Protein AF-A0A6N9U5T9-F1 (afdb_monomer)

pLDDT: mean 81.01, std 14.71, range [48.16, 97.81]

Sequence (83 aa):
MRDSISRALMWMLRLMLPARGKRRAATVPVPTPEPAPAVVPRMFAGPSSGQARAIFRAEETRGLTPEQRERWWAAAFAEIGVD

Secondary structure (DSSP, 8-state):
-HHHHHHHHHHHHHHHS-------S------PPPPPPP----------HHHHHHHHT-GGGTTS-HHHHHHHHHHHHHHTT--

Radius of gyration: 26.15 Å; Cα contacts (8 Å, |Δi|>4): 16; chains: 1; bounding box: 46×55×54 Å

Solvent-accessible surface area (backbone atoms only — not comparable to full-atom values): 5549 Å² total; per-residue (Å²): 116,69,66,59,55,55,51,51,52,52,51,52,52,58,72,70,43,78,81,87,76,77,94,86,71,92,71,78,80,70,88,66,81,77,77,72,82,76,80,71,74,77,74,76,91,64,78,52,74,67,56,52,49,50,64,76,64,37,74,82,48,76,82,45,53,73,70,57,34,53,54,50,49,52,52,58,37,43,77,73,72,47,130

Foldseek 3Di:
DVVVVVVVVVVVVVVPDDPPDDPPDPDPDDPDPDPDPPPDPPDDPADDPVLLVCLLPPPVLPPDDPVVSVVSSVVSRVVVVHD

Mean predicted aligned error: 17.59 Å

Structure (mmCIF, N/CA/C/O backbone):
data_AF-A0A6N9U5T9-F1
#
_entry.id   AF-A0A6N9U5T9-F1
#
loop_
_atom_site.group_PDB
_atom_site.id
_atom_site.type_symbol
_atom_site.label_atom_id
_atom_site.label_alt_id
_atom_site.label_comp_id
_atom_site.label_asym_id
_atom_site.label_entity_id
_atom_site.label_seq_id
_atom_site.pdbx_PDB_ins_code
_atom_site.Cartn_x
_atom_site.Cartn_y
_atom_site.Cartn_z
_atom_site.occupancy
_atom_site.B_iso_or_equiv
_atom_site.auth_seq_id
_atom_site.auth_comp_id
_atom_site.auth_asym_id
_atom_site.auth_atom_id
_atom_site.pdbx_PDB_model_num
ATOM 1 N N . MET A 1 1 ? 3.690 44.369 -3.670 1.00 59.88 1 MET A N 1
ATOM 2 C CA . MET A 1 1 ? 3.320 42.949 -3.424 1.00 59.88 1 MET A CA 1
ATOM 3 C C . MET A 1 1 ? 2.930 42.214 -4.708 1.00 59.88 1 MET A C 1
ATOM 5 O O . MET A 1 1 ? 3.374 41.094 -4.905 1.00 59.88 1 MET A O 1
ATOM 9 N N . ARG A 1 2 ? 2.161 42.828 -5.622 1.00 66.25 2 ARG A N 1
ATOM 10 C CA . ARG A 1 2 ? 1.903 42.248 -6.957 1.00 66.25 2 ARG A CA 1
ATOM 11 C C . ARG A 1 2 ? 3.172 42.091 -7.804 1.00 66.25 2 ARG A C 1
ATOM 13 O O . ARG A 1 2 ? 3.338 41.075 -8.466 1.00 66.25 2 ARG A O 1
ATOM 20 N N . ASP A 1 3 ? 4.103 43.036 -7.707 1.00 76.31 3 ASP A N 1
ATOM 21 C CA . ASP A 1 3 ? 5.311 43.042 -8.547 1.00 76.31 3 ASP A CA 1
ATOM 22 C C . ASP A 1 3 ? 6.301 41.920 -8.216 1.00 76.31 3 ASP A C 1
ATOM 24 O O . ASP A 1 3 ? 7.026 41.451 -9.093 1.00 76.31 3 ASP A O 1
ATOM 28 N N . SER A 1 4 ? 6.320 41.447 -6.965 1.00 77.81 4 SER A N 1
ATOM 29 C CA . SER A 1 4 ? 7.174 40.328 -6.554 1.00 77.81 4 SER A CA 1
ATOM 30 C C . SER A 1 4 ? 6.665 38.997 -7.107 1.00 77.81 4 SER A C 1
ATOM 32 O O . SER A 1 4 ? 7.467 38.185 -7.561 1.00 77.81 4 SER A O 1
ATOM 34 N N . ILE A 1 5 ? 5.342 38.806 -7.148 1.00 80.62 5 ILE A N 1
ATOM 35 C CA . ILE A 1 5 ? 4.706 37.612 -7.724 1.00 80.62 5 ILE A CA 1
ATOM 36 C C . ILE A 1 5 ? 4.960 37.561 -9.235 1.00 80.62 5 ILE A C 1
ATOM 38 O O . ILE A 1 5 ? 5.401 36.538 -9.758 1.00 80.62 5 ILE A O 1
ATOM 42 N N . SER A 1 6 ? 4.779 38.688 -9.930 1.00 83.19 6 SER A N 1
ATOM 43 C CA . SER A 1 6 ? 5.035 38.791 -11.372 1.00 83.19 6 SER A CA 1
ATOM 44 C C . SER A 1 6 ? 6.503 38.527 -11.728 1.00 83.19 6 SER A C 1
ATOM 46 O O . SER A 1 6 ? 6.790 3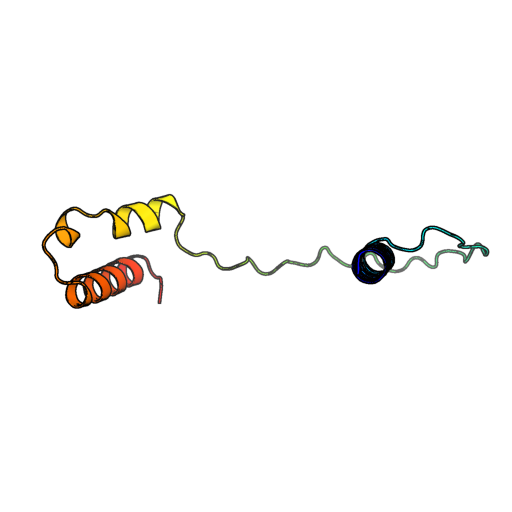7.858 -12.722 1.00 83.19 6 SER A O 1
ATOM 48 N N . ARG A 1 7 ? 7.448 39.005 -10.904 1.00 83.25 7 ARG A N 1
ATOM 49 C CA . ARG A 1 7 ? 8.884 38.736 -11.085 1.00 83.25 7 ARG A CA 1
ATOM 50 C C . ARG A 1 7 ? 9.229 37.264 -10.880 1.00 83.25 7 ARG A C 1
ATOM 52 O O . ARG A 1 7 ? 9.991 36.728 -11.680 1.00 83.25 7 ARG A O 1
ATOM 59 N N . ALA A 1 8 ? 8.660 36.622 -9.860 1.00 86.31 8 ALA A N 1
ATOM 60 C CA . ALA A 1 8 ? 8.884 35.203 -9.591 1.00 86.31 8 ALA A CA 1
ATOM 61 C C . ALA A 1 8 ? 8.355 34.318 -10.733 1.00 86.31 8 ALA A C 1
ATOM 63 O O . ALA A 1 8 ? 9.073 33.447 -11.225 1.00 86.31 8 ALA A O 1
ATOM 64 N N . LEU A 1 9 ? 7.144 34.602 -11.224 1.00 85.75 9 LEU A N 1
ATOM 65 C CA . LEU A 1 9 ? 6.540 33.889 -12.355 1.00 85.75 9 LEU A CA 1
ATOM 66 C C . LEU A 1 9 ? 7.351 34.045 -13.646 1.00 85.75 9 LEU A C 1
ATOM 68 O O . LEU A 1 9 ? 7.611 33.053 -14.326 1.00 85.75 9 LEU A O 1
ATOM 72 N N . MET A 1 10 ? 7.805 35.261 -13.968 1.00 83.88 10 MET A N 1
ATOM 73 C CA . MET A 1 10 ? 8.669 35.478 -15.135 1.00 83.88 1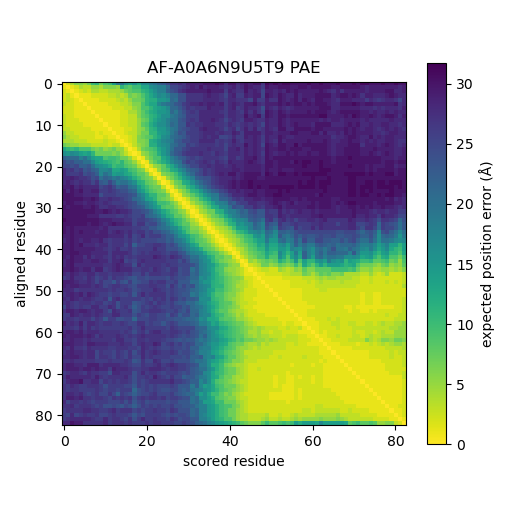0 MET A CA 1
ATOM 74 C C . MET A 1 10 ? 10.008 34.744 -15.017 1.00 83.88 10 MET A C 1
ATOM 76 O O . MET A 1 10 ? 10.504 34.227 -16.016 1.00 83.88 10 MET A O 1
ATOM 80 N N . TRP A 1 11 ? 10.583 34.667 -13.814 1.00 82.62 11 TRP A N 1
ATOM 81 C CA . TRP A 1 11 ? 11.810 33.905 -13.565 1.00 82.62 11 TRP A CA 1
ATOM 82 C C . TRP A 1 11 ? 11.615 32.411 -13.828 1.00 82.62 11 TRP A C 1
ATOM 84 O O . TRP A 1 11 ? 12.415 31.793 -14.528 1.00 82.62 11 TRP A O 1
ATOM 94 N N . MET A 1 12 ? 10.513 31.851 -13.330 1.00 81.56 12 MET A N 1
ATOM 95 C CA . MET A 1 12 ? 10.181 30.439 -13.509 1.00 81.56 12 MET A CA 1
ATOM 96 C C . MET A 1 12 ? 9.918 30.094 -14.982 1.00 81.56 12 MET A C 1
ATOM 98 O O . MET A 1 12 ? 10.438 29.103 -15.491 1.00 81.56 12 MET A O 1
ATOM 102 N N . LEU A 1 13 ? 9.189 30.954 -15.702 1.00 81.44 13 LEU A N 1
ATOM 103 C CA . LEU A 1 13 ? 8.959 30.812 -17.145 1.00 81.44 13 LEU A CA 1
ATOM 104 C C . LEU A 1 13 ? 10.265 30.865 -17.948 1.00 81.44 13 LEU A C 1
ATOM 106 O O . LEU A 1 13 ? 10.431 30.112 -18.904 1.00 81.44 13 LEU A O 1
ATOM 110 N N . ARG A 1 14 ? 11.214 31.715 -17.549 1.00 78.06 14 ARG A N 1
ATOM 111 C CA . ARG A 1 14 ? 12.514 31.856 -18.222 1.00 78.06 14 ARG A CA 1
ATOM 112 C C . ARG A 1 14 ? 13.449 30.664 -17.991 1.00 78.06 14 ARG A C 1
ATOM 114 O O . ARG A 1 14 ? 14.294 30.403 -18.838 1.00 78.06 14 ARG A O 1
ATOM 121 N N . LEU A 1 15 ? 13.289 29.956 -16.872 1.00 77.50 15 LEU A N 1
ATOM 122 C CA . LEU A 1 15 ? 13.981 28.694 -16.589 1.00 77.50 15 LEU A CA 1
ATOM 123 C C . LEU A 1 15 ? 13.347 27.507 -17.327 1.00 77.50 15 LEU A C 1
ATOM 125 O O . LEU A 1 15 ? 14.057 26.601 -17.753 1.00 77.50 15 LEU A O 1
ATOM 129 N N . MET A 1 16 ? 12.020 27.510 -17.472 1.00 72.81 16 MET A N 1
ATOM 130 C CA . MET A 1 16 ? 11.269 26.411 -18.088 1.00 72.81 16 MET A CA 1
ATOM 131 C C . MET A 1 16 ? 11.234 26.466 -19.616 1.00 72.81 16 MET A C 1
ATOM 133 O O . MET A 1 16 ? 11.109 25.423 -20.255 1.00 72.81 16 MET A O 1
ATOM 137 N N . LEU A 1 17 ? 11.344 27.650 -20.224 1.00 70.69 17 LEU A N 1
ATOM 138 C CA . LEU A 1 17 ? 11.401 27.766 -21.678 1.00 70.69 17 LEU A CA 1
ATOM 139 C C . LEU A 1 17 ? 12.863 27.764 -22.148 1.00 70.69 17 LEU A C 1
ATOM 141 O O . LEU A 1 17 ? 13.607 28.689 -21.815 1.00 70.69 17 LEU A O 1
ATOM 145 N N . PRO A 1 18 ? 13.284 26.793 -22.983 1.00 60.28 18 PRO A N 1
ATOM 146 C CA . PRO A 1 18 ? 14.585 26.860 -23.623 1.00 60.28 18 PRO A CA 1
ATOM 147 C C . PRO A 1 18 ? 14.636 28.138 -24.459 1.00 60.28 18 PRO A C 1
ATOM 149 O O . PRO A 1 18 ? 13.791 28.347 -25.333 1.00 60.28 18 PRO A O 1
ATOM 152 N N . ALA A 1 19 ? 15.611 29.005 -24.181 1.00 60.81 19 ALA A N 1
ATOM 153 C CA . ALA A 1 19 ? 15.819 30.240 -24.921 1.00 60.81 19 ALA A CA 1
ATOM 154 C C . ALA A 1 19 ? 15.998 29.922 -26.414 1.00 60.81 19 ALA A C 1
ATOM 156 O O . ALA A 1 19 ? 17.049 29.466 -26.870 1.00 60.81 19 ALA A O 1
ATOM 157 N N . ARG A 1 20 ? 14.931 30.117 -27.190 1.00 59.78 20 ARG A N 1
ATOM 158 C CA . ARG A 1 20 ? 14.913 29.822 -28.619 1.00 59.78 20 ARG A CA 1
ATOM 159 C C . ARG A 1 20 ? 15.511 31.013 -29.370 1.00 59.78 20 ARG A C 1
ATOM 161 O O . ARG A 1 20 ? 14.811 31.952 -29.726 1.00 59.78 20 ARG A O 1
ATOM 168 N N . GLY A 1 21 ? 16.823 30.959 -29.593 1.00 53.97 21 GLY A N 1
ATOM 169 C CA . GLY A 1 21 ? 17.573 31.849 -30.492 1.00 53.97 21 GLY A CA 1
ATOM 170 C C . GLY A 1 21 ? 18.931 32.227 -29.893 1.00 53.97 21 GLY A C 1
ATOM 171 O O . GLY A 1 21 ? 18.981 32.778 -28.806 1.00 53.97 21 GLY A O 1
ATOM 172 N N . LYS A 1 22 ? 20.087 31.988 -30.517 1.00 50.97 22 LYS A N 1
ATOM 173 C CA . LYS A 1 22 ? 20.425 31.929 -31.945 1.00 50.97 22 LYS A CA 1
ATOM 174 C C . LYS A 1 22 ? 21.553 30.901 -32.141 1.00 50.97 22 LYS A C 1
ATOM 176 O O . LYS A 1 22 ? 22.658 31.132 -31.662 1.00 50.97 22 LYS A O 1
ATOM 181 N N . ARG A 1 23 ? 21.333 29.807 -32.882 1.00 48.81 23 ARG A N 1
ATOM 182 C CA . ARG A 1 23 ? 22.464 29.063 -33.469 1.00 48.81 23 ARG A CA 1
ATOM 183 C C . ARG A 1 23 ? 22.891 29.807 -34.729 1.00 48.81 23 ARG A C 1
ATOM 185 O O . ARG A 1 23 ? 22.311 29.607 -35.791 1.00 48.81 23 ARG A O 1
ATOM 192 N N . ARG A 1 24 ? 23.869 30.704 -34.603 1.00 53.25 24 ARG A N 1
ATOM 193 C CA . ARG A 1 24 ? 24.645 31.186 -35.747 1.00 53.25 24 ARG A CA 1
ATOM 194 C C . ARG A 1 24 ? 25.989 30.470 -35.711 1.00 53.25 24 ARG A C 1
ATOM 196 O O . ARG A 1 24 ? 26.830 30.816 -34.896 1.00 53.25 24 ARG A O 1
ATOM 203 N N . ALA A 1 25 ? 26.096 29.451 -36.551 1.00 48.16 25 ALA A N 1
ATOM 204 C CA . ALA A 1 25 ? 27.290 28.871 -37.165 1.00 48.16 25 ALA A CA 1
ATOM 205 C C . ALA A 1 25 ? 26.916 27.433 -37.529 1.00 48.16 25 ALA A C 1
ATOM 207 O O . ALA A 1 25 ? 26.583 26.629 -36.659 1.00 48.16 25 ALA A O 1
ATOM 208 N N . ALA A 1 26 ? 26.894 27.146 -38.827 1.00 54.50 26 ALA A N 1
ATOM 209 C CA . ALA A 1 26 ? 26.794 25.794 -39.337 1.00 54.50 26 ALA A CA 1
ATOM 210 C C . ALA A 1 26 ? 28.065 25.040 -38.928 1.00 54.50 26 ALA A C 1
ATOM 212 O O . ALA A 1 26 ? 29.089 25.116 -39.601 1.00 54.50 26 ALA A O 1
ATOM 213 N N . THR A 1 27 ? 28.012 24.351 -37.794 1.00 55.81 27 THR A N 1
ATOM 214 C CA . THR A 1 27 ? 28.979 23.305 -37.482 1.00 55.81 27 THR A CA 1
ATOM 215 C C . THR A 1 27 ? 28.554 22.081 -38.276 1.00 55.81 27 THR A C 1
ATOM 217 O O . THR A 1 27 ? 27.444 21.579 -38.096 1.00 55.81 27 THR A O 1
ATOM 220 N N . VAL A 1 28 ? 29.412 21.646 -39.196 1.00 63.66 28 VAL A N 1
ATOM 221 C CA . VAL A 1 28 ? 29.265 20.387 -39.931 1.00 63.66 28 VAL A CA 1
ATOM 222 C C . VAL A 1 28 ? 28.993 19.271 -38.913 1.00 63.66 28 VAL A C 1
ATOM 224 O O . VAL A 1 28 ? 29.780 19.132 -37.972 1.00 63.66 28 VAL A O 1
ATOM 227 N N . PRO A 1 29 ? 27.899 18.497 -39.031 1.00 54.19 29 PRO A N 1
ATOM 228 C CA . PRO A 1 29 ? 27.680 17.387 -38.125 1.00 54.19 29 PRO A CA 1
ATOM 229 C C . PRO A 1 29 ? 28.671 16.282 -38.492 1.00 54.19 29 PRO A C 1
ATOM 231 O O . PRO A 1 29 ? 28.523 15.600 -39.502 1.00 54.19 29 PRO A O 1
ATOM 234 N N . VAL A 1 30 ? 29.698 16.110 -37.661 1.00 65.44 30 VAL A N 1
ATOM 235 C CA . VAL A 1 30 ? 30.386 14.821 -37.549 1.00 65.44 30 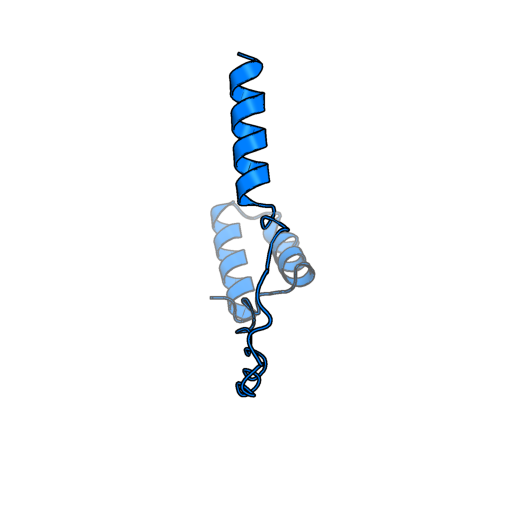VAL A CA 1
ATOM 236 C C . VAL A 1 30 ? 29.304 13.791 -37.200 1.00 65.44 30 VAL A C 1
ATOM 238 O O . VAL A 1 30 ? 28.528 14.069 -36.277 1.00 65.44 30 VAL A O 1
ATOM 241 N N . PRO A 1 31 ? 29.195 12.646 -37.904 1.00 62.78 31 PRO A N 1
ATOM 242 C CA . PRO A 1 31 ? 28.239 11.607 -37.546 1.00 62.78 31 PRO A CA 1
ATOM 243 C C . PRO A 1 31 ? 28.623 11.065 -36.170 1.00 62.78 31 PRO A C 1
ATOM 245 O O . PRO A 1 31 ? 29.500 10.222 -36.015 1.00 62.78 31 PRO A O 1
ATOM 248 N N . THR A 1 32 ? 27.994 11.635 -35.149 1.00 67.81 32 THR A N 1
ATOM 249 C CA . THR A 1 32 ? 28.015 11.106 -33.794 1.00 67.81 32 THR A CA 1
ATOM 250 C C . THR A 1 32 ? 27.120 9.874 -33.832 1.00 67.81 32 THR A C 1
ATOM 252 O O . THR A 1 32 ? 25.997 9.996 -34.331 1.00 67.81 32 THR A O 1
ATOM 255 N N . PRO A 1 33 ? 27.585 8.697 -33.382 1.00 72.12 33 PRO A N 1
ATOM 256 C CA . PRO A 1 33 ? 26.728 7.523 -33.321 1.00 72.12 33 PRO A CA 1
ATOM 257 C C . PRO A 1 33 ? 25.476 7.874 -32.516 1.00 72.12 33 PRO A C 1
ATOM 259 O O . PRO A 1 33 ? 25.566 8.457 -31.433 1.00 72.12 33 PRO A O 1
ATOM 262 N N . GLU A 1 34 ? 24.314 7.578 -33.093 1.00 74.75 34 GLU A N 1
ATOM 263 C CA . GLU A 1 34 ? 23.024 7.770 -32.445 1.00 74.75 34 GLU A CA 1
ATOM 264 C C . GLU A 1 34 ? 23.051 7.017 -31.106 1.00 74.75 34 GLU A C 1
ATOM 266 O O . GLU A 1 34 ? 23.344 5.816 -31.094 1.00 74.75 34 GLU A O 1
ATOM 271 N N . PRO A 1 35 ? 22.837 7.693 -29.961 1.00 71.88 35 PRO A N 1
ATOM 272 C CA . PRO A 1 35 ? 22.778 6.994 -28.692 1.00 71.88 35 PRO A CA 1
ATOM 273 C C . PRO A 1 35 ? 21.612 6.010 -28.764 1.00 71.88 35 PRO A C 1
ATOM 275 O O . PRO A 1 35 ? 20.485 6.404 -29.066 1.00 71.88 35 PRO A O 1
ATOM 278 N N . ALA A 1 36 ? 21.894 4.731 -28.502 1.00 77.50 36 ALA A N 1
ATOM 279 C CA . ALA A 1 36 ? 20.867 3.703 -28.411 1.00 77.50 36 ALA A CA 1
ATOM 280 C C . ALA A 1 36 ? 19.727 4.200 -27.502 1.00 77.50 36 ALA A C 1
ATOM 282 O O . ALA A 1 36 ? 20.012 4.867 -26.498 1.00 77.50 36 ALA A O 1
ATOM 283 N N . PRO A 1 37 ? 18.454 3.913 -27.833 1.00 76.81 37 PRO A N 1
ATOM 284 C CA . PRO A 1 37 ? 17.331 4.350 -27.018 1.00 76.81 37 PRO A CA 1
ATOM 285 C C . PRO A 1 37 ? 17.583 3.922 -25.575 1.00 76.81 37 PRO A C 1
ATOM 287 O O . PRO A 1 37 ? 17.799 2.742 -25.294 1.00 76.81 37 PRO A O 1
ATOM 290 N N . ALA A 1 38 ? 17.617 4.901 -24.670 1.00 74.31 38 ALA A N 1
ATOM 291 C CA . ALA A 1 38 ? 17.834 4.635 -23.262 1.00 74.31 38 ALA A CA 1
ATOM 292 C C . ALA A 1 38 ? 16.743 3.669 -22.789 1.00 74.31 38 ALA A C 1
ATOM 294 O O . ALA A 1 38 ? 15.553 3.985 -22.857 1.00 74.31 38 ALA A O 1
ATOM 295 N N . VAL A 1 39 ? 17.148 2.485 -22.329 1.00 74.75 39 VAL A N 1
ATOM 296 C CA . VAL A 1 39 ? 16.246 1.564 -21.640 1.00 74.75 39 VAL A CA 1
ATOM 297 C C . VAL A 1 39 ? 15.863 2.257 -20.344 1.00 74.75 39 VAL A C 1
ATOM 299 O O . VAL A 1 39 ? 16.636 2.285 -19.389 1.00 74.75 39 VAL A O 1
ATOM 302 N N . VAL A 1 40 ? 14.695 2.894 -20.337 1.00 74.75 40 VAL A N 1
ATOM 303 C CA . VAL A 1 40 ? 14.154 3.503 -19.128 1.00 74.75 40 VAL A CA 1
ATOM 304 C C . VAL A 1 40 ? 13.853 2.344 -18.181 1.00 74.75 40 VAL A C 1
ATOM 306 O O . VAL A 1 40 ? 13.034 1.490 -18.542 1.00 74.75 40 VAL A O 1
ATOM 309 N N . PRO A 1 41 ? 14.516 2.243 -17.013 1.00 70.38 41 PRO A N 1
ATOM 310 C CA . PRO A 1 41 ? 14.177 1.204 -16.059 1.00 70.38 41 PRO A CA 1
ATOM 311 C C . PRO A 1 41 ? 12.692 1.341 -15.747 1.00 70.38 41 PRO A C 1
ATOM 313 O O . PRO A 1 41 ? 12.193 2.445 -15.507 1.00 70.38 41 PRO A O 1
ATOM 316 N N . ARG A 1 42 ? 11.974 0.221 -15.844 1.00 71.38 42 ARG A N 1
ATOM 317 C CA . ARG A 1 42 ? 10.532 0.178 -15.625 1.00 71.38 42 ARG A CA 1
ATOM 318 C C . ARG A 1 42 ? 10.252 0.808 -14.263 1.00 71.38 42 ARG A C 1
ATOM 320 O O . ARG A 1 42 ? 10.669 0.267 -13.242 1.00 71.38 42 ARG A O 1
ATOM 327 N N . MET A 1 43 ? 9.591 1.965 -14.262 1.00 72.12 43 MET A N 1
ATOM 328 C CA . MET A 1 43 ? 9.177 2.612 -13.022 1.00 72.12 43 MET A CA 1
ATOM 329 C C . MET A 1 43 ? 8.269 1.626 -12.288 1.00 72.12 43 MET A C 1
ATOM 331 O O . MET A 1 43 ? 7.322 1.128 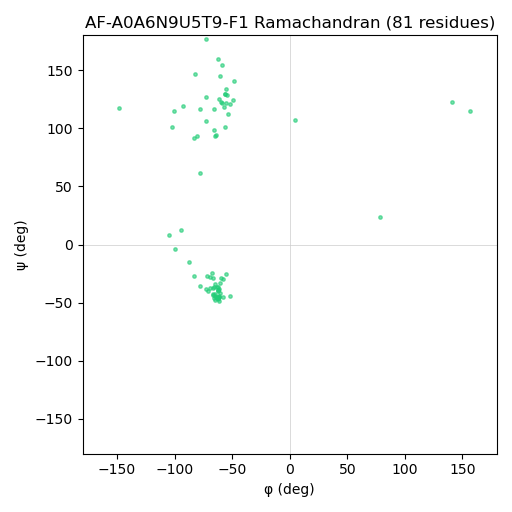-12.893 1.00 72.12 43 MET A O 1
ATOM 335 N N . PHE A 1 44 ? 8.667 1.284 -11.060 1.00 69.00 44 PHE A N 1
ATOM 336 C CA . PHE A 1 44 ? 8.036 0.374 -10.099 1.00 69.00 44 PHE A CA 1
ATOM 337 C C . PHE A 1 44 ? 6.786 -0.363 -10.618 1.00 69.00 44 PHE A C 1
ATOM 339 O O . PHE A 1 44 ? 5.711 0.224 -10.755 1.00 69.00 44 PHE A O 1
ATOM 346 N N . ALA A 1 45 ? 6.915 -1.667 -10.880 1.00 76.12 45 ALA A N 1
ATOM 347 C CA . ALA A 1 45 ? 5.800 -2.531 -11.266 1.00 76.12 45 ALA A CA 1
ATOM 348 C C . ALA A 1 45 ? 4.959 -2.910 -10.033 1.00 76.12 45 ALA A C 1
ATOM 350 O O . ALA A 1 45 ? 4.888 -4.071 -9.648 1.00 76.12 45 ALA A O 1
ATOM 351 N N . GLY A 1 46 ? 4.377 -1.902 -9.388 1.00 84.69 46 GLY A N 1
ATOM 352 C CA . GLY A 1 46 ? 3.472 -2.085 -8.262 1.00 84.69 46 GLY A CA 1
ATOM 353 C C . GLY A 1 46 ? 2.108 -2.635 -8.689 1.00 84.69 46 GLY A C 1
ATOM 354 O O . GLY A 1 46 ? 1.830 -2.786 -9.886 1.00 84.69 46 GLY A O 1
ATOM 355 N N . PRO A 1 47 ? 1.223 -2.898 -7.716 1.00 90.69 47 PRO A N 1
ATOM 356 C CA . PRO A 1 47 ? -0.125 -3.349 -7.999 1.00 90.69 47 PRO A CA 1
ATOM 357 C C . PRO A 1 47 ? -0.861 -2.294 -8.818 1.0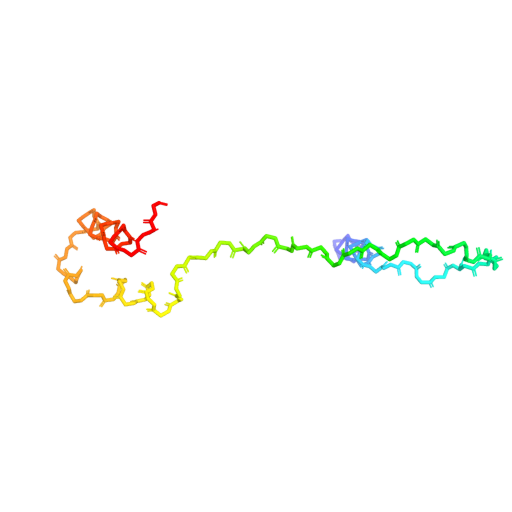0 90.69 47 PRO A C 1
ATOM 359 O O . PRO A 1 47 ? -0.695 -1.085 -8.628 1.00 90.69 47 PRO A O 1
ATOM 362 N N . SER A 1 48 ? -1.718 -2.754 -9.725 1.00 91.50 48 SER A N 1
ATOM 363 C CA . SER A 1 48 ? -2.620 -1.843 -10.421 1.00 91.50 48 SER A CA 1
ATOM 364 C C . SER A 1 48 ? -3.512 -1.107 -9.416 1.00 91.50 48 SER A C 1
ATOM 366 O O . SER A 1 48 ? -3.838 -1.610 -8.337 1.00 91.50 48 SER A O 1
ATOM 368 N N . SER A 1 49 ? -3.983 0.082 -9.791 1.00 92.00 49 SER A N 1
ATOM 369 C CA . SER A 1 49 ? -4.916 0.848 -8.957 1.00 92.00 49 SER A CA 1
ATOM 370 C C . SER A 1 49 ? -6.203 0.073 -8.641 1.00 92.00 49 SER A C 1
ATOM 372 O O . SER A 1 49 ? -6.787 0.262 -7.576 1.00 92.00 49 SER A O 1
ATOM 374 N N . GLY A 1 50 ? -6.629 -0.824 -9.538 1.00 96.00 50 GLY A N 1
ATOM 375 C CA . GLY A 1 50 ? 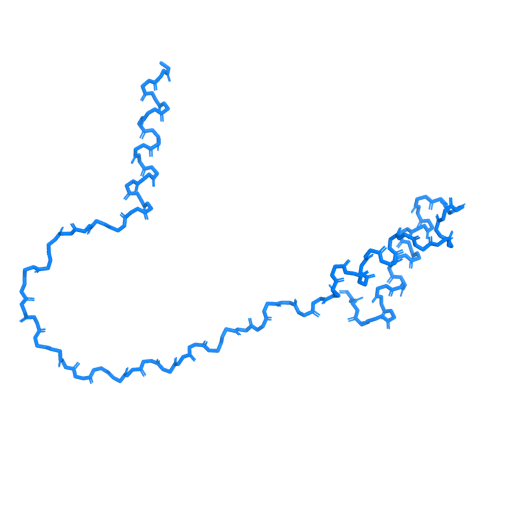-7.747 -1.740 -9.311 1.00 96.00 50 GLY A CA 1
ATOM 376 C C . GLY A 1 50 ? -7.462 -2.746 -8.196 1.00 96.00 50 GLY A C 1
ATOM 377 O O . GLY A 1 50 ? -8.274 -2.877 -7.283 1.00 96.00 50 GLY A O 1
ATOM 378 N N . GLN A 1 51 ? -6.290 -3.387 -8.224 1.00 94.31 51 GLN A N 1
ATOM 379 C CA . GLN A 1 51 ? -5.866 -4.337 -7.189 1.00 94.31 51 GLN A CA 1
ATOM 380 C C . GLN A 1 51 ? -5.741 -3.665 -5.819 1.00 94.31 51 GLN A C 1
ATOM 382 O O . GLN A 1 51 ? -6.309 -4.151 -4.845 1.00 94.31 51 GLN A O 1
ATOM 387 N N . ALA A 1 52 ? -5.092 -2.499 -5.749 1.00 95.31 52 ALA A N 1
ATOM 388 C CA . ALA A 1 52 ? -4.967 -1.763 -4.491 1.00 95.31 52 ALA A CA 1
ATOM 389 C C . ALA A 1 52 ? -6.341 -1.374 -3.914 1.00 95.31 52 ALA A C 1
ATOM 391 O O . ALA A 1 52 ? -6.591 -1.515 -2.720 1.00 95.31 52 ALA A O 1
ATOM 392 N N . ARG A 1 53 ? -7.277 -0.926 -4.763 1.00 96.81 53 ARG A N 1
ATOM 393 C CA . ARG A 1 53 ? -8.644 -0.593 -4.325 1.00 96.81 53 ARG A CA 1
ATOM 394 C C . ARG A 1 53 ? -9.420 -1.807 -3.833 1.00 96.81 53 ARG A C 1
ATOM 396 O O . ARG A 1 53 ? -10.202 -1.644 -2.902 1.00 96.81 53 ARG A O 1
ATOM 403 N N . ALA A 1 54 ? -9.235 -2.971 -4.452 1.00 96.69 54 ALA A N 1
ATOM 404 C CA . ALA A 1 54 ? -9.870 -4.206 -4.004 1.00 96.69 54 ALA A CA 1
ATOM 405 C C . ALA A 1 54 ? -9.420 -4.560 -2.579 1.00 96.69 54 ALA A C 1
ATOM 407 O O . ALA A 1 54 ? -10.268 -4.794 -1.725 1.00 96.69 54 ALA A O 1
ATOM 408 N N . ILE A 1 55 ? -8.115 -4.465 -2.299 1.00 96.50 55 ILE A N 1
ATOM 409 C CA . ILE A 1 55 ? -7.547 -4.684 -0.959 1.00 96.50 55 ILE A CA 1
ATOM 410 C C . ILE A 1 55 ? -8.105 -3.662 0.045 1.00 96.50 55 ILE A C 1
ATOM 412 O O . ILE A 1 55 ? -8.611 -4.029 1.102 1.00 96.50 55 ILE A O 1
ATOM 416 N N . PHE A 1 56 ? -8.101 -2.368 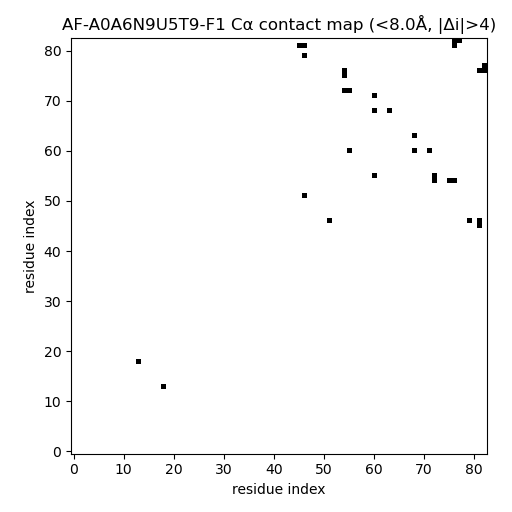-0.288 1.00 95.69 56 PHE A N 1
ATOM 417 C CA . PHE A 1 56 ? -8.584 -1.339 0.642 1.00 95.69 56 PHE A CA 1
ATOM 418 C C . PHE A 1 56 ? -10.091 -1.390 0.927 1.00 95.69 56 PHE A C 1
ATOM 420 O O . PHE A 1 56 ? -10.524 -0.883 1.961 1.00 95.69 56 PHE A O 1
ATOM 427 N N . ARG A 1 57 ? -10.896 -1.945 0.014 1.00 95.88 57 ARG A N 1
ATOM 428 C CA . ARG A 1 57 ? -12.363 -2.013 0.133 1.00 95.88 57 ARG A CA 1
ATOM 429 C C . ARG A 1 57 ? -12.887 -3.402 0.498 1.00 95.88 57 ARG A C 1
ATOM 431 O O . ARG A 1 57 ? -14.099 -3.595 0.463 1.00 95.88 57 ARG A O 1
ATOM 438 N N . ALA A 1 58 ? -11.999 -4.335 0.831 1.00 95.81 58 ALA A N 1
ATOM 439 C CA . ALA A 1 58 ? -12.351 -5.685 1.242 1.00 95.81 58 ALA A CA 1
ATOM 440 C C . ALA A 1 58 ? -13.330 -5.660 2.430 1.00 95.81 58 ALA A C 1
ATOM 442 O O . ALA A 1 58 ? -13.151 -4.889 3.381 1.00 95.81 58 ALA A O 1
ATOM 443 N N . GLU A 1 59 ? -14.386 -6.471 2.366 1.00 95.69 59 GLU A N 1
ATOM 444 C CA . GLU A 1 59 ? -15.452 -6.513 3.379 1.00 95.69 59 GLU A CA 1
ATOM 445 C C . GLU A 1 59 ? -14.902 -6.893 4.760 1.00 95.69 59 GLU A C 1
ATOM 447 O O . GLU A 1 59 ? -15.333 -6.355 5.782 1.00 95.69 59 GLU A O 1
ATOM 452 N N . GLU A 1 60 ? -13.874 -7.738 4.769 1.00 92.12 60 GLU A N 1
ATOM 453 C CA . GLU A 1 60 ? -13.123 -8.227 5.922 1.00 92.12 60 GLU A CA 1
ATOM 454 C C . GLU A 1 60 ? -12.555 -7.084 6.774 1.00 92.12 60 GLU A C 1
ATOM 456 O O . GLU A 1 60 ? -12.368 -7.235 7.979 1.00 92.12 60 GLU A O 1
ATOM 461 N N . THR A 1 61 ? -12.327 -5.911 6.176 1.00 93.50 61 THR A N 1
ATOM 462 C CA . THR A 1 61 ? -11.741 -4.749 6.858 1.00 93.50 61 THR A CA 1
ATOM 463 C C . THR A 1 61 ? -12.757 -3.856 7.569 1.00 93.50 61 THR A C 1
ATOM 465 O O . THR A 1 61 ? -12.362 -3.035 8.406 1.00 93.50 61 THR A O 1
ATOM 468 N N . ARG A 1 62 ? -14.060 -4.004 7.279 1.00 91.31 62 ARG A N 1
ATOM 469 C CA . ARG A 1 62 ? -15.121 -3.097 7.763 1.00 91.31 62 ARG A CA 1
ATOM 470 C C . ARG A 1 62 ? -15.329 -3.146 9.277 1.00 91.31 62 ARG A C 1
ATOM 472 O O . ARG A 1 62 ? -15.724 -2.139 9.857 1.00 91.31 62 ARG A O 1
ATOM 479 N N . GLY A 1 63 ? -15.050 -4.288 9.907 1.00 93.88 63 GLY A N 1
ATOM 480 C CA . GLY A 1 63 ? -15.175 -4.489 11.357 1.00 93.88 63 GLY A CA 1
ATOM 481 C C . GLY A 1 63 ? -13.863 -4.383 12.140 1.00 93.88 63 GLY A C 1
ATOM 482 O O . GLY A 1 63 ? -13.882 -4.480 13.363 1.00 93.88 63 GLY A O 1
ATOM 483 N N . LEU A 1 64 ? -12.729 -4.207 11.457 1.00 96.00 64 LEU A N 1
ATOM 484 C CA . LEU A 1 64 ? -11.412 -4.193 12.092 1.00 96.00 64 LEU A CA 1
ATOM 485 C C . LEU A 1 64 ? -11.084 -2.824 12.691 1.00 96.00 64 LEU A C 1
ATOM 487 O O . LEU A 1 64 ? -11.424 -1.780 12.110 1.00 96.00 64 LEU A O 1
ATOM 491 N N . THR A 1 65 ? -10.345 -2.834 13.807 1.00 97.81 65 THR A N 1
ATOM 492 C CA . THR A 1 65 ? -9.694 -1.617 14.316 1.00 97.81 65 THR A CA 1
ATOM 493 C C . THR A 1 65 ? -8.672 -1.100 13.296 1.00 97.81 65 THR A C 1
ATOM 495 O O . THR A 1 65 ? -8.229 -1.866 12.432 1.00 97.81 65 THR A O 1
ATOM 498 N N . PRO A 1 66 ? -8.274 0.182 13.360 1.00 97.00 66 PRO A N 1
ATOM 499 C CA . PRO A 1 66 ? -7.286 0.739 12.436 1.00 97.00 66 PRO A CA 1
ATOM 500 C C . PRO A 1 66 ? -5.994 -0.088 12.360 1.00 97.00 66 PRO A C 1
ATOM 502 O O . PRO A 1 66 ? -5.543 -0.430 11.271 1.00 97.00 66 PRO A O 1
ATOM 505 N N . GLU A 1 67 ? -5.463 -0.520 13.501 1.00 97.44 67 GLU A N 1
ATOM 506 C CA . GLU A 1 67 ? -4.203 -1.268 13.585 1.00 97.44 67 GLU A CA 1
ATOM 507 C C . GLU A 1 67 ? -4.341 -2.681 13.004 1.00 97.44 67 GLU A C 1
ATOM 509 O O . GLU A 1 67 ? -3.431 -3.199 12.358 1.00 97.44 67 GLU A O 1
ATOM 514 N N . GLN A 1 68 ? -5.487 -3.331 13.225 1.00 97.44 68 GLN A N 1
ATOM 515 C CA . GLN A 1 68 ? -5.782 -4.634 12.625 1.00 97.44 68 GLN A CA 1
ATOM 516 C C . GLN A 1 68 ? -5.930 -4.521 11.109 1.00 97.44 68 GLN A C 1
ATOM 518 O O . GLN A 1 68 ? -5.480 -5.398 10.375 1.00 97.44 68 GLN A O 1
ATOM 523 N N . ARG A 1 69 ? -6.535 -3.427 10.646 1.00 97.62 69 ARG A N 1
ATOM 524 C CA . ARG A 1 69 ? -6.739 -3.149 9.230 1.00 97.62 69 ARG A CA 1
ATOM 525 C C . ARG A 1 69 ? -5.421 -2.913 8.503 1.00 97.62 69 ARG A C 1
ATOM 527 O O . ARG A 1 69 ? -5.222 -3.479 7.436 1.00 97.62 69 ARG A O 1
ATOM 534 N N . GLU A 1 70 ? -4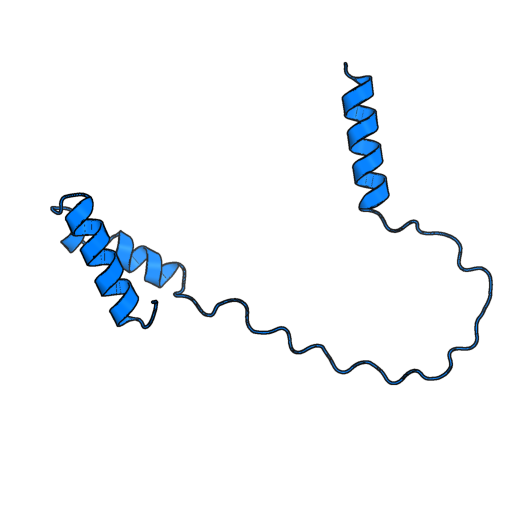.509 -2.155 9.103 1.00 97.00 70 GLU A N 1
ATOM 535 C CA . GLU A 1 70 ? -3.162 -1.950 8.562 1.00 97.00 70 GLU A CA 1
ATOM 536 C C . GLU A 1 70 ? -2.383 -3.262 8.450 1.00 97.00 70 GLU A C 1
ATOM 538 O O . GLU A 1 70 ? -1.809 -3.545 7.399 1.00 97.00 70 GLU A O 1
ATOM 543 N N . ARG A 1 71 ? -2.424 -4.109 9.489 1.00 97.31 71 ARG A N 1
ATOM 544 C CA . ARG A 1 71 ? -1.792 -5.441 9.445 1.00 97.31 71 ARG A CA 1
ATOM 545 C C . ARG A 1 71 ? -2.406 -6.335 8.373 1.00 97.31 71 ARG A C 1
ATOM 547 O O . ARG A 1 71 ? -1.680 -7.050 7.691 1.00 97.31 71 ARG A O 1
ATOM 554 N N . TRP A 1 72 ? -3.727 -6.286 8.221 1.00 97.25 72 TRP A N 1
ATOM 555 C CA . TRP A 1 72 ? -4.428 -7.042 7.189 1.00 97.25 72 TRP A CA 1
ATOM 556 C C . TRP A 1 72 ? -4.036 -6.564 5.785 1.00 97.25 72 TRP A C 1
ATOM 558 O O . TRP A 1 72 ? -3.719 -7.384 4.929 1.00 97.25 72 TRP A O 1
ATOM 568 N N . TRP A 1 73 ? -3.973 -5.247 5.553 1.00 96.38 73 TRP A N 1
ATOM 569 C CA . TRP A 1 73 ? -3.520 -4.696 4.272 1.00 96.38 73 TRP A CA 1
ATOM 570 C C . TRP A 1 73 ? -2.078 -5.082 3.962 1.00 96.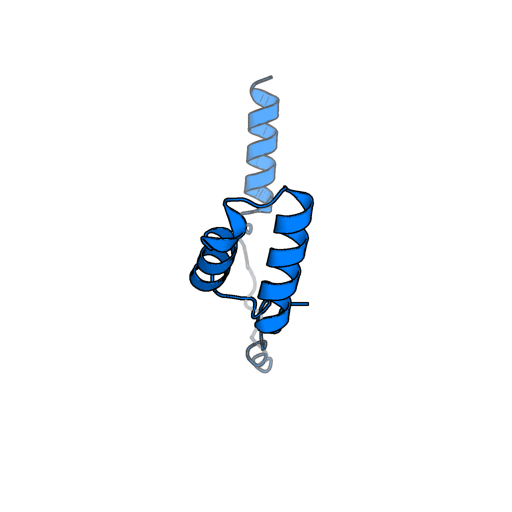38 73 TRP A C 1
ATOM 572 O O . TRP A 1 73 ? -1.805 -5.484 2.837 1.00 96.38 73 TRP A O 1
ATOM 582 N N . ALA A 1 74 ? -1.175 -4.997 4.942 1.00 96.12 74 ALA A N 1
ATOM 583 C CA . ALA A 1 74 ? 0.216 -5.408 4.766 1.00 96.12 74 ALA A CA 1
ATOM 584 C C . ALA A 1 74 ? 0.315 -6.880 4.335 1.00 96.12 74 ALA A C 1
ATOM 586 O O . ALA A 1 74 ? 1.010 -7.187 3.371 1.00 96.12 74 ALA A O 1
ATOM 587 N N . ALA A 1 75 ? -0.447 -7.773 4.977 1.00 96.69 75 ALA A N 1
ATOM 588 C CA . ALA A 1 75 ? -0.506 -9.180 4.586 1.00 96.69 75 ALA A CA 1
ATOM 589 C C . ALA A 1 75 ? -1.055 -9.367 3.158 1.00 96.69 75 ALA A C 1
ATOM 591 O O . ALA A 1 75 ? -0.449 -10.071 2.355 1.00 96.69 75 ALA A O 1
ATOM 592 N N . ALA A 1 76 ? -2.150 -8.686 2.807 1.00 96.19 76 ALA A N 1
ATOM 593 C CA . ALA A 1 76 ? -2.752 -8.775 1.476 1.00 96.19 76 ALA A CA 1
ATOM 594 C C . ALA A 1 76 ? -1.842 -8.221 0.360 1.00 96.19 76 ALA A C 1
ATOM 596 O O . ALA A 1 76 ? -1.844 -8.732 -0.759 1.00 96.19 76 ALA A O 1
ATOM 597 N N . PHE A 1 77 ? -1.053 -7.180 0.646 1.00 95.25 77 PHE A N 1
ATOM 598 C CA . PHE A 1 77 ? -0.043 -6.668 -0.284 1.00 95.25 77 PHE A CA 1
ATOM 599 C C . PHE A 1 77 ? 1.147 -7.633 -0.420 1.00 95.25 77 PHE A C 1
ATOM 601 O O . PHE A 1 77 ? 1.580 -7.898 -1.544 1.00 95.25 77 PHE A O 1
ATOM 608 N N . ALA A 1 78 ? 1.597 -8.245 0.677 1.00 94.69 78 ALA A N 1
ATOM 609 C CA . ALA A 1 78 ? 2.651 -9.259 0.646 1.00 94.69 78 ALA A CA 1
ATOM 610 C C . ALA A 1 78 ? 2.250 -10.499 -0.176 1.00 94.69 78 ALA A C 1
ATOM 612 O O . ALA A 1 78 ? 3.056 -11.011 -0.953 1.00 94.69 78 ALA A O 1
ATOM 613 N N . GLU A 1 79 ? 0.990 -10.944 -0.094 1.00 94.94 79 GLU A N 1
ATOM 614 C CA . GLU A 1 79 ? 0.466 -12.060 -0.903 1.00 94.94 79 GLU A CA 1
ATOM 615 C C . GLU A 1 79 ? 0.546 -11.806 -2.417 1.00 94.94 79 GLU A C 1
ATOM 617 O O . GLU A 1 79 ? 0.708 -12.746 -3.196 1.00 94.94 79 GLU A O 1
ATOM 622 N N . ILE A 1 80 ? 0.476 -10.541 -2.848 1.00 92.50 80 ILE A N 1
ATOM 623 C CA . ILE A 1 80 ? 0.635 -10.155 -4.258 1.00 92.50 80 ILE A CA 1
ATOM 624 C C . ILE A 1 80 ? 2.075 -9.748 -4.615 1.00 92.50 80 ILE A C 1
ATOM 626 O O . ILE A 1 80 ? 2.308 -9.209 -5.699 1.00 92.50 80 ILE A O 1
ATOM 630 N N . GLY A 1 81 ? 3.037 -10.025 -3.728 1.00 91.25 81 GLY A N 1
ATOM 631 C CA . GLY A 1 81 ? 4.466 -9.790 -3.943 1.00 91.25 81 GLY A CA 1
ATOM 632 C C . GLY A 1 81 ? 4.900 -8.335 -3.768 1.00 91.25 81 GLY A C 1
ATOM 633 O O . GLY A 1 81 ? 5.900 -7.927 -4.358 1.00 91.25 81 GLY A O 1
ATOM 634 N N . VAL A 1 82 ? 4.134 -7.545 -3.013 1.00 86.50 82 VAL A N 1
ATOM 635 C CA . VAL A 1 82 ? 4.484 -6.171 -2.641 1.00 86.50 82 VAL A CA 1
ATOM 636 C C . VAL A 1 82 ? 5.033 -6.194 -1.219 1.00 86.50 82 VAL A C 1
ATOM 638 O O . VAL A 1 82 ? 4.293 -6.514 -0.293 1.00 86.50 82 VAL A O 1
ATOM 641 N N . ASP A 1 83 ? 6.314 -5.859 -1.083 1.00 75.81 83 ASP A N 1
ATOM 642 C CA . ASP A 1 83 ? 7.070 -5.824 0.179 1.00 75.81 83 ASP A CA 1
ATOM 643 C C . ASP A 1 83 ? 7.407 -4.372 0.565 1.00 75.81 83 ASP A C 1
ATOM 645 O O . ASP A 1 83 ? 7.778 -3.593 -0.352 1.00 75.81 83 ASP A O 1
#

Organism: Streptomyces halstedii (NCBI:txid1944)